Protein AF-A0A959KXD9-F1 (afdb_monomer)

Secondary structure (DSSP, 8-state):
--EE-SSTTSS-EE--SS--SS-EEEEEEETTTTEEEEEESSS-EEEES-HHHHHH--TTGGG-S------PPPP---------

Sequence (84 aa):
GLYVTLDDGSSWRRFDNNLPRVGVRALAIHPRDHALVVGTHGRGIYLLDDLRLLRQIDAGMLEEDLHFFATGPTYLTLSRGGTP

Solvent-accessible surface area (backbone atoms only — not comparable to full-atom values): 5689 Å² total; per-residue (Å²): 84,56,70,49,58,80,57,94,68,78,49,79,44,75,57,80,78,92,58,70,95,38,52,60,79,47,77,47,72,41,82,90,65,39,22,40,41,37,36,38,62,93,73,52,76,47,77,42,66,64,44,63,63,64,70,67,60,51,75,70,62,74,74,48,96,76,83,87,78,92,70,78,92,79,85,79,82,78,79,77,72,81,79,136

Structure (mmCIF, N/CA/C/O backbone):
data_AF-A0A959KXD9-F1
#
_entry.id   AF-A0A959KXD9-F1
#
loop_
_atom_site.group_PDB
_atom_site.id
_atom_site.type_symbol
_atom_site.label_atom_id
_atom_site.label_alt_id
_atom_site.label_comp_id
_atom_site.label_asym_id
_atom_site.label_entity_id
_atom_site.label_seq_id
_atom_site.pdbx_PDB_ins_code
_atom_site.Cartn_x
_atom_site.Cartn_y
_atom_site.Cartn_z
_atom_site.occupancy
_atom_site.B_iso_or_equiv
_atom_site.auth_seq_id
_atom_site.auth_comp_id
_atom_site.auth_asym_id
_atom_site.auth_atom_id
_atom_site.pdbx_PDB_model_num
ATOM 1 N N . GLY A 1 1 ? 9.668 7.817 -1.842 1.00 87.06 1 GLY A N 1
ATOM 2 C CA . GLY A 1 1 ? 9.260 6.783 -0.873 1.00 87.06 1 GLY A CA 1
ATOM 3 C C . GLY A 1 1 ? 7.749 6.698 -0.828 1.00 87.06 1 GLY A C 1
ATOM 4 O O . GLY A 1 1 ? 7.110 7.438 -1.565 1.00 87.06 1 GLY A O 1
ATOM 5 N N . LEU A 1 2 ? 7.206 5.804 -0.003 1.00 91.44 2 LEU A N 1
ATOM 6 C CA . LEU A 1 2 ? 5.767 5.608 0.193 1.00 91.44 2 LEU A CA 1
ATOM 7 C C . LEU A 1 2 ? 5.378 6.074 1.602 1.00 91.44 2 LEU A C 1
ATOM 9 O O . LEU A 1 2 ? 6.104 5.803 2.560 1.00 91.44 2 LEU A O 1
ATOM 13 N N . TYR A 1 3 ? 4.261 6.785 1.709 1.00 92.31 3 TYR A N 1
ATOM 14 C CA . TYR A 1 3 ? 3.701 7.271 2.967 1.00 92.31 3 TYR A CA 1
ATOM 15 C C . TYR A 1 3 ? 2.221 6.893 3.030 1.00 92.31 3 TYR A C 1
ATOM 17 O O . TYR A 1 3 ? 1.566 6.803 1.992 1.00 92.31 3 TYR A O 1
ATOM 25 N N . VAL A 1 4 ? 1.726 6.659 4.241 1.00 90.38 4 VAL A N 1
ATOM 26 C CA . VAL A 1 4 ? 0.352 6.247 4.541 1.00 90.38 4 VAL A CA 1
ATOM 27 C C . VAL A 1 4 ? -0.224 7.134 5.640 1.00 90.38 4 VAL A C 1
ATOM 29 O O . VAL A 1 4 ? 0.509 7.627 6.498 1.00 90.38 4 VAL A O 1
ATOM 32 N N . THR A 1 5 ? -1.533 7.326 5.613 1.00 91.06 5 THR A N 1
ATOM 33 C CA . THR A 1 5 ? -2.300 8.074 6.615 1.00 91.06 5 THR A CA 1
ATOM 34 C C . THR A 1 5 ? -3.467 7.206 7.084 1.00 91.06 5 THR A C 1
ATOM 36 O O . THR A 1 5 ? -3.950 6.368 6.321 1.00 91.06 5 THR A O 1
ATOM 39 N N . LEU A 1 6 ? -3.872 7.388 8.342 1.00 89.94 6 LEU A N 1
ATOM 40 C CA . LEU A 1 6 ? -5.042 6.747 8.959 1.00 89.94 6 LEU A CA 1
ATOM 41 C C . LEU A 1 6 ? -6.076 7.785 9.438 1.00 89.94 6 LEU A C 1
ATOM 43 O O . LEU A 1 6 ? -7.057 7.429 10.075 1.00 89.94 6 LEU A O 1
ATOM 47 N N . ASP A 1 7 ? -5.824 9.068 9.178 1.00 89.38 7 ASP A N 1
ATOM 48 C CA . ASP A 1 7 ? -6.562 10.222 9.702 1.00 89.38 7 ASP A CA 1
ATOM 49 C C . ASP A 1 7 ? -6.877 11.226 8.580 1.00 89.38 7 ASP A C 1
ATOM 51 O O . ASP A 1 7 ? -6.706 12.442 8.722 1.00 89.38 7 ASP A O 1
ATOM 55 N N . ASP A 1 8 ? -7.283 10.684 7.427 1.00 90.00 8 ASP A N 1
ATOM 56 C CA . ASP A 1 8 ? -7.674 11.417 6.217 1.00 90.00 8 ASP A CA 1
ATOM 57 C C . ASP A 1 8 ? -6.640 12.451 5.732 1.00 90.00 8 ASP A C 1
ATOM 59 O O . ASP A 1 8 ? -6.966 13.470 5.123 1.00 90.00 8 ASP A O 1
ATOM 63 N N . GLY A 1 9 ? -5.355 12.169 5.960 1.00 92.81 9 GLY A N 1
ATOM 64 C CA . GLY A 1 9 ? -4.235 12.997 5.514 1.00 92.81 9 GLY A CA 1
ATOM 65 C C . GLY A 1 9 ? -3.774 14.046 6.523 1.00 92.81 9 GLY A C 1
ATOM 66 O O . GLY A 1 9 ? -2.885 14.831 6.181 1.00 92.81 9 GLY A O 1
ATOM 67 N N . SER A 1 10 ? -4.318 14.044 7.744 1.00 93.50 10 SER A N 1
ATOM 68 C CA . SER A 1 10 ? -3.894 14.948 8.823 1.00 93.50 10 SER A CA 1
ATOM 69 C C . SER A 1 10 ? -2.467 14.647 9.292 1.00 93.50 10 SER A C 1
ATOM 71 O O . SER A 1 10 ? -1.683 15.566 9.538 1.00 93.50 10 SER A O 1
ATOM 73 N N . SER A 1 11 ? -2.090 13.368 9.348 1.00 91.31 11 SER A N 1
ATOM 74 C CA . SER A 1 11 ? -0.731 12.912 9.618 1.00 91.31 11 SER A CA 1
ATOM 75 C C . SER A 1 11 ? -0.298 11.817 8.643 1.00 91.31 11 SER A C 1
ATOM 77 O O . SER A 1 11 ? -1.065 10.957 8.208 1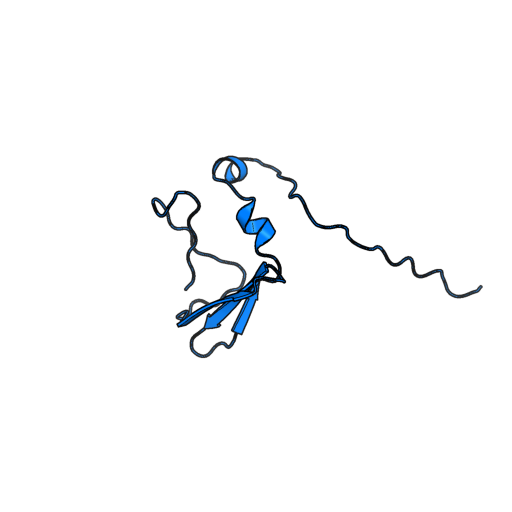.00 91.31 11 SER A O 1
ATOM 79 N N . TRP A 1 12 ? 0.985 11.860 8.280 1.00 92.94 12 TRP A N 1
ATOM 80 C CA . TRP A 1 12 ? 1.584 10.934 7.325 1.00 92.94 12 TRP A CA 1
ATOM 81 C C . TRP A 1 12 ? 2.699 10.151 7.995 1.00 92.94 12 TRP A C 1
ATOM 83 O O . TRP A 1 12 ? 3.689 10.715 8.465 1.00 92.94 12 TRP A O 1
ATOM 93 N N . ARG A 1 13 ? 2.569 8.828 7.988 1.00 89.31 13 ARG A N 1
ATOM 94 C CA . ARG A 1 13 ? 3.600 7.904 8.451 1.00 89.31 13 ARG A CA 1
ATOM 95 C C . ARG A 1 13 ? 4.316 7.313 7.252 1.00 89.31 13 ARG A C 1
ATOM 97 O O . ARG A 1 13 ? 3.713 6.971 6.235 1.00 89.31 13 ARG A O 1
ATOM 104 N N . ARG A 1 14 ? 5.635 7.201 7.352 1.00 90.00 14 ARG A N 1
ATOM 105 C CA . ARG A 1 14 ? 6.430 6.537 6.323 1.00 90.00 14 ARG A CA 1
ATOM 106 C C . ARG A 1 14 ? 6.098 5.046 6.323 1.00 90.00 14 ARG A C 1
ATOM 108 O O . ARG A 1 14 ? 6.146 4.415 7.372 1.00 90.00 14 ARG A O 1
ATOM 115 N N . PHE A 1 15 ? 5.829 4.481 5.150 1.00 88.75 15 PHE A N 1
ATOM 116 C CA . PHE A 1 15 ? 5.681 3.038 5.007 1.00 88.75 15 PHE A CA 1
ATOM 117 C C . PHE A 1 15 ? 7.068 2.391 4.933 1.00 88.75 15 PHE A C 1
ATOM 119 O O . PHE A 1 15 ? 7.753 2.490 3.908 1.00 88.75 15 PHE A O 1
ATOM 126 N N . ASP A 1 16 ? 7.499 1.783 6.037 1.00 81.69 16 ASP A N 1
ATOM 127 C CA . ASP A 1 16 ? 8.799 1.121 6.167 1.00 81.69 16 ASP A CA 1
ATOM 128 C C . ASP A 1 16 ? 8.590 -0.390 6.340 1.00 81.69 16 ASP A C 1
ATOM 130 O O . ASP A 1 16 ? 8.526 -0.915 7.444 1.00 81.69 16 ASP A O 1
ATOM 134 N N . ASN A 1 17 ? 8.393 -1.085 5.218 1.00 83.38 17 ASN A N 1
ATOM 135 C CA . ASN A 1 17 ? 8.258 -2.543 5.172 1.00 83.38 17 ASN A CA 1
ATOM 136 C C . ASN A 1 17 ? 9.253 -3.121 4.159 1.00 83.38 17 ASN A C 1
ATOM 138 O O . ASN A 1 17 ? 8.872 -3.614 3.097 1.00 83.38 17 ASN A O 1
ATOM 142 N N . ASN A 1 18 ? 10.548 -2.926 4.431 1.00 84.44 18 ASN A N 1
ATOM 143 C CA . ASN A 1 18 ? 11.650 -3.274 3.523 1.00 84.44 18 ASN A CA 1
ATOM 144 C C . ASN A 1 18 ? 11.571 -2.583 2.138 1.00 84.44 18 ASN A C 1
ATOM 146 O O . ASN A 1 18 ? 12.203 -3.002 1.164 1.00 84.44 18 ASN A O 1
ATOM 150 N N . LEU A 1 19 ? 10.794 -1.499 2.037 1.00 87.56 19 LEU A N 1
ATOM 151 C CA . LEU A 1 19 ? 10.680 -0.716 0.815 1.00 87.56 19 LEU A CA 1
ATOM 152 C C . LEU A 1 19 ? 11.903 0.211 0.69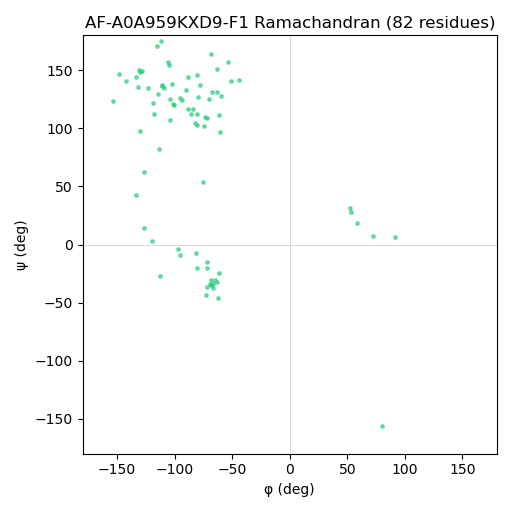7 1.00 87.56 19 LEU A C 1
ATOM 154 O O . LEU A 1 19 ? 12.187 0.994 1.609 1.00 87.56 19 LE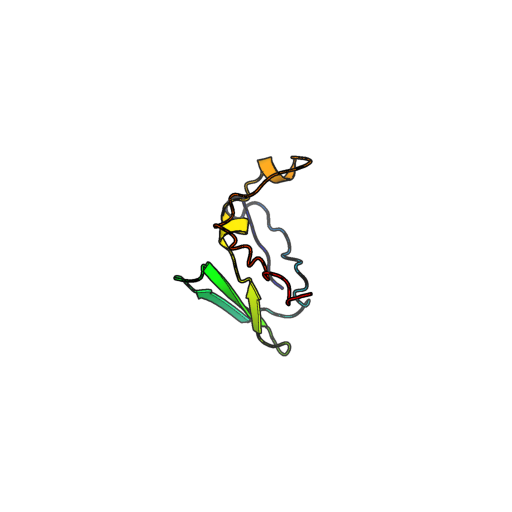U A O 1
ATOM 158 N N . PRO A 1 20 ? 12.635 0.192 -0.427 1.00 83.88 20 PRO A N 1
ATOM 159 C CA . PRO A 1 20 ? 13.824 1.010 -0.588 1.00 83.88 20 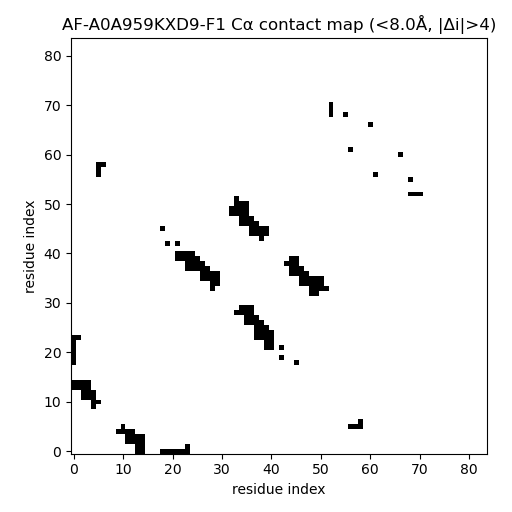PRO A CA 1
ATOM 160 C C . PRO A 1 20 ? 13.505 2.507 -0.543 1.00 83.88 20 PRO A C 1
ATOM 162 O O . PRO A 1 20 ? 12.449 2.966 -0.987 1.00 83.88 20 PRO A O 1
ATOM 165 N N . ARG A 1 21 ? 14.476 3.310 -0.081 1.00 85.75 21 ARG A N 1
ATOM 166 C CA . ARG A 1 21 ? 14.385 4.783 -0.068 1.00 85.75 21 ARG A CA 1
ATOM 167 C C . ARG A 1 21 ? 14.574 5.389 -1.468 1.00 85.75 21 ARG A C 1
ATOM 169 O O . ARG A 1 21 ? 15.419 6.252 -1.661 1.00 85.75 21 ARG A O 1
ATOM 176 N N . VAL A 1 22 ? 13.794 4.944 -2.445 1.00 90.38 22 VAL A N 1
ATOM 177 C CA . VAL A 1 22 ? 13.798 5.482 -3.813 1.00 90.38 22 VAL A CA 1
ATOM 178 C C . VAL A 1 22 ? 12.458 6.138 -4.147 1.00 90.38 22 VAL A C 1
ATOM 180 O O . VAL A 1 22 ? 11.489 6.085 -3.376 1.00 90.38 22 VAL A O 1
ATOM 183 N N . GLY A 1 23 ? 12.411 6.827 -5.286 1.00 92.00 23 GLY A N 1
ATOM 184 C CA . GLY A 1 23 ? 11.171 7.378 -5.823 1.00 92.00 23 GLY A CA 1
ATOM 185 C C . GLY A 1 23 ? 10.182 6.262 -6.162 1.00 92.00 23 GLY A C 1
ATOM 186 O O . GLY A 1 23 ? 10.547 5.297 -6.832 1.00 92.00 23 GLY A O 1
ATOM 187 N N . VAL A 1 24 ? 8.937 6.404 -5.709 1.00 94.69 24 VAL A N 1
ATOM 188 C CA . VAL A 1 24 ? 7.812 5.578 -6.167 1.00 94.69 24 VAL A CA 1
ATOM 189 C C . VAL A 1 24 ? 7.198 6.294 -7.365 1.00 94.69 24 VAL A C 1
ATOM 191 O O . VAL A 1 24 ? 7.035 7.512 -7.328 1.00 94.69 24 VAL A O 1
ATOM 194 N N . ARG A 1 25 ? 6.936 5.562 -8.449 1.00 94.75 25 ARG A N 1
ATOM 195 C CA . ARG A 1 25 ? 6.454 6.118 -9.725 1.00 94.75 25 ARG A CA 1
ATOM 196 C C . ARG A 1 25 ? 5.031 5.689 -10.055 1.00 94.75 25 ARG A C 1
ATOM 198 O O . ARG A 1 25 ? 4.348 6.413 -10.767 1.00 94.75 25 ARG A O 1
ATOM 205 N N . ALA A 1 26 ? 4.605 4.534 -9.553 1.00 94.50 26 ALA A N 1
ATOM 206 C CA . ALA A 1 26 ? 3.274 3.995 -9.784 1.00 94.50 26 ALA A CA 1
ATOM 207 C C . ALA A 1 26 ? 2.801 3.189 -8.572 1.00 94.50 26 ALA A C 1
ATOM 209 O O . ALA A 1 26 ? 3.603 2.529 -7.906 1.00 94.50 26 ALA A O 1
ATOM 210 N N . LEU A 1 27 ? 1.494 3.238 -8.331 1.00 95.00 27 LEU A N 1
ATOM 211 C CA . LEU A 1 27 ? 0.778 2.425 -7.357 1.00 95.00 27 LEU A CA 1
ATOM 212 C C . LEU A 1 27 ? -0.454 1.845 -8.049 1.00 95.00 27 LEU A C 1
ATOM 214 O O . LEU A 1 27 ? -1.149 2.567 -8.763 1.00 95.00 27 LEU A O 1
ATOM 218 N N . ALA A 1 28 ? -0.724 0.562 -7.839 1.00 95.94 28 ALA A N 1
ATOM 219 C CA . ALA A 1 28 ? -1.937 -0.084 -8.324 1.00 95.94 28 ALA A CA 1
ATOM 220 C C . ALA A 1 28 ? -2.442 -1.091 -7.292 1.00 95.94 28 ALA A C 1
ATOM 222 O O . ALA A 1 28 ? -1.650 -1.796 -6.674 1.00 95.94 28 ALA A O 1
ATOM 223 N N . ILE A 1 29 ? -3.758 -1.167 -7.117 1.00 94.75 29 ILE A N 1
ATOM 224 C CA . ILE A 1 29 ? -4.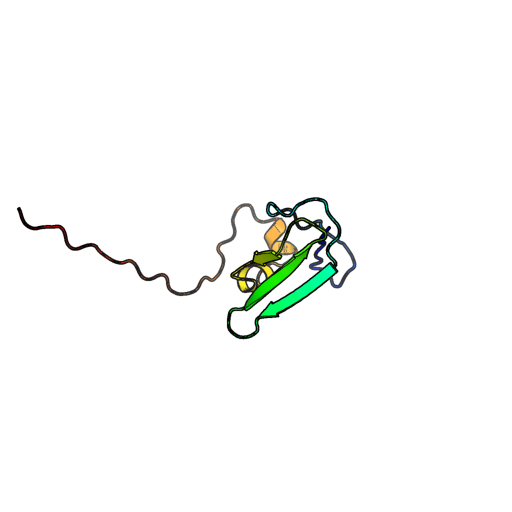390 -2.154 -6.240 1.00 94.75 29 ILE A CA 1
ATOM 225 C C . ILE A 1 29 ? -5.004 -3.235 -7.121 1.00 94.75 29 ILE A C 1
ATOM 227 O O . ILE A 1 29 ? -5.812 -2.929 -7.997 1.00 94.75 29 ILE A O 1
ATOM 231 N N . HIS A 1 30 ? -4.642 -4.492 -6.878 1.00 93.81 30 HIS A N 1
ATOM 232 C CA . HIS A 1 30 ? -5.286 -5.626 -7.521 1.00 93.81 30 HIS A CA 1
ATOM 233 C C . HIS A 1 30 ? -6.602 -5.936 -6.785 1.00 93.81 30 HIS A C 1
ATOM 235 O O . HIS A 1 30 ? -6.562 -6.343 -5.623 1.00 93.81 30 HIS A O 1
ATOM 241 N N . PRO A 1 31 ? -7.779 -5.739 -7.409 1.00 88.94 31 PRO A N 1
ATOM 242 C CA . PRO A 1 31 ? -9.055 -5.743 -6.693 1.00 88.94 31 PRO A CA 1
ATOM 243 C C . PRO A 1 31 ? -9.440 -7.120 -6.147 1.00 88.94 31 PRO A C 1
ATOM 245 O O . PRO A 1 31 ? -10.011 -7.196 -5.067 1.00 88.94 31 PRO A O 1
ATOM 248 N N . ARG A 1 32 ? -9.108 -8.201 -6.867 1.00 90.19 32 ARG A N 1
ATOM 249 C CA . ARG A 1 32 ? -9.438 -9.575 -6.456 1.00 90.19 32 ARG A CA 1
ATOM 250 C C . ARG A 1 32 ? -8.579 -10.052 -5.289 1.00 90.19 32 ARG A C 1
ATOM 252 O O . ARG A 1 32 ? -9.084 -10.666 -4.360 1.00 90.19 32 ARG A O 1
ATOM 259 N N . ASP A 1 33 ? -7.285 -9.763 -5.366 1.00 88.81 33 ASP A N 1
ATOM 260 C CA . ASP A 1 33 ? -6.301 -10.325 -4.435 1.00 88.81 33 ASP A CA 1
ATOM 261 C C . ASP A 1 33 ? -5.993 -9.349 -3.290 1.00 88.81 33 ASP A C 1
ATOM 263 O O . ASP A 1 33 ? -5.268 -9.685 -2.368 1.00 88.81 33 ASP A O 1
ATOM 267 N N . HIS A 1 34 ? -6.565 -8.139 -3.329 1.00 91.50 34 HIS A N 1
ATOM 268 C CA . HIS A 1 34 ? -6.290 -7.056 -2.385 1.00 91.50 34 HIS A CA 1
ATOM 269 C C . HIS A 1 34 ? -4.798 -6.727 -2.255 1.00 91.50 34 HIS A C 1
ATOM 271 O O . HIS A 1 34 ? -4.377 -6.216 -1.224 1.00 91.50 34 HIS A O 1
ATOM 277 N N . ALA A 1 35 ? -4.012 -6.968 -3.303 1.00 93.12 35 ALA A N 1
ATOM 278 C CA . ALA A 1 35 ? -2.584 -6.700 -3.296 1.00 93.12 35 ALA A CA 1
ATOM 279 C C . ALA A 1 35 ? -2.286 -5.260 -3.738 1.00 93.12 35 ALA A C 1
ATOM 281 O O . ALA A 1 35 ? -2.941 -4.735 -4.643 1.00 93.12 35 ALA A O 1
ATOM 282 N N . LEU A 1 36 ? -1.275 -4.625 -3.144 1.00 93.44 36 LEU A N 1
ATOM 283 C CA . LEU A 1 36 ? -0.723 -3.355 -3.623 1.00 93.44 36 LEU A CA 1
ATOM 284 C C . LEU A 1 36 ? 0.566 -3.596 -4.392 1.00 93.44 36 LEU A C 1
ATOM 286 O O . LEU A 1 36 ? 1.553 -4.088 -3.851 1.00 93.44 36 LEU A O 1
ATOM 290 N N . VAL A 1 37 ? 0.553 -3.171 -5.647 1.00 94.62 37 VAL A N 1
ATOM 291 C CA . VAL A 1 37 ? 1.699 -3.158 -6.546 1.00 94.62 37 VAL A CA 1
ATOM 292 C C . VAL A 1 37 ? 2.359 -1.785 -6.470 1.00 94.62 37 VAL A C 1
ATOM 294 O O . VAL A 1 37 ? 1.717 -0.763 -6.722 1.00 94.62 37 VAL A O 1
ATOM 297 N N . VAL A 1 38 ? 3.653 -1.756 -6.158 1.00 94.88 38 VAL A N 1
ATOM 298 C CA . VAL A 1 38 ? 4.458 -0.535 -6.039 1.00 94.88 38 VAL A CA 1
ATOM 299 C C . VAL A 1 38 ? 5.581 -0.556 -7.070 1.00 94.88 38 VAL A C 1
ATOM 301 O O . VAL A 1 38 ? 6.524 -1.341 -6.974 1.00 94.88 38 VAL A O 1
ATOM 304 N N . GLY A 1 39 ? 5.507 0.345 -8.050 1.00 95.19 39 GLY A N 1
ATOM 305 C CA . GLY A 1 39 ? 6.560 0.553 -9.042 1.00 95.19 39 GLY A CA 1
ATOM 306 C C . GLY A 1 39 ? 7.589 1.566 -8.546 1.00 95.19 39 GLY A C 1
ATOM 307 O O . GLY A 1 39 ? 7.264 2.740 -8.341 1.00 95.19 39 GLY A O 1
ATOM 308 N N . THR A 1 40 ? 8.838 1.135 -8.369 1.00 94.56 40 THR A N 1
ATOM 309 C CA . THR A 1 40 ? 9.929 1.990 -7.878 1.00 94.56 40 THR A CA 1
ATOM 310 C C . THR A 1 40 ? 10.898 2.396 -8.987 1.00 94.56 40 THR A C 1
ATOM 312 O O . THR A 1 40 ? 11.060 1.705 -9.991 1.00 94.56 40 THR A O 1
ATOM 315 N N . HIS A 1 41 ? 11.579 3.527 -8.809 1.00 93.50 41 HIS A N 1
ATOM 316 C CA . HIS A 1 41 ? 12.611 3.976 -9.738 1.00 93.50 41 HIS A CA 1
ATOM 317 C C . HIS A 1 41 ? 13.892 3.138 -9.592 1.00 93.50 41 HIS A C 1
ATOM 319 O O . HIS A 1 41 ? 14.600 3.251 -8.590 1.00 93.50 41 HIS A O 1
ATOM 325 N N . GLY A 1 42 ? 14.198 2.309 -10.595 1.00 91.56 42 GLY A N 1
ATOM 326 C CA . GLY A 1 42 ? 15.458 1.558 -10.694 1.00 91.56 42 GLY A CA 1
ATOM 327 C C . GLY A 1 42 ? 15.615 0.389 -9.715 1.00 91.56 42 GLY A C 1
ATOM 328 O O . GLY A 1 42 ? 16.693 -0.192 -9.646 1.00 91.56 42 GLY A O 1
ATOM 329 N N . ARG A 1 43 ? 14.570 0.038 -8.950 1.00 90.44 43 ARG A N 1
ATOM 330 C CA . ARG A 1 43 ? 14.603 -1.054 -7.958 1.00 90.44 43 ARG A CA 1
ATOM 331 C C . ARG A 1 43 ? 13.493 -2.094 -8.123 1.00 90.44 43 ARG A C 1
ATOM 333 O O . ARG A 1 43 ? 13.297 -2.919 -7.239 1.00 90.44 43 ARG A O 1
ATOM 340 N N . GLY A 1 44 ? 12.816 -2.083 -9.271 1.00 92.12 44 GLY A N 1
ATOM 341 C CA . GLY A 1 44 ? 11.798 -3.069 -9.627 1.00 92.12 44 GLY A CA 1
ATOM 342 C C . GLY A 1 44 ? 10.431 -2.805 -8.995 1.00 92.12 44 GLY A C 1
ATOM 343 O O . GLY A 1 44 ? 10.080 -1.664 -8.665 1.00 92.12 44 GLY A O 1
ATOM 344 N N . ILE A 1 45 ? 9.655 -3.881 -8.876 1.00 93.00 45 ILE A N 1
ATOM 345 C CA . ILE A 1 45 ? 8.275 -3.884 -8.387 1.00 93.00 45 ILE A CA 1
ATOM 346 C C . ILE A 1 45 ? 8.241 -4.544 -7.010 1.00 93.00 45 ILE A C 1
ATOM 348 O O . ILE A 1 45 ? 8.829 -5.605 -6.817 1.00 93.00 45 ILE A O 1
ATOM 352 N N . TYR A 1 46 ? 7.531 -3.919 -6.077 1.00 92.00 46 TYR A N 1
ATOM 353 C CA . TYR A 1 46 ? 7.259 -4.458 -4.750 1.00 92.00 46 TYR A CA 1
ATOM 354 C C . TYR A 1 46 ? 5.777 -4.799 -4.651 1.00 92.00 46 TYR A C 1
ATOM 356 O O . TYR A 1 46 ? 4.937 -4.011 -5.089 1.00 92.00 46 TYR A O 1
ATOM 364 N N . LEU A 1 47 ? 5.472 -5.961 -4.084 1.00 91.38 47 LEU A N 1
ATOM 365 C CA . LEU A 1 47 ? 4.110 -6.425 -3.874 1.00 91.38 47 LEU A CA 1
ATOM 366 C C . LEU A 1 47 ? 3.845 -6.511 -2.372 1.00 91.38 47 LEU A C 1
ATOM 368 O O . LEU A 1 47 ? 4.640 -7.076 -1.625 1.00 91.38 47 LEU A O 1
ATOM 372 N N . LEU A 1 48 ? 2.746 -5.908 -1.939 1.00 90.75 48 LEU A N 1
ATOM 373 C CA . LEU A 1 48 ? 2.153 -6.170 -0.638 1.00 90.75 48 LEU A CA 1
ATOM 374 C C . LEU A 1 48 ? 0.923 -7.037 -0.882 1.00 90.75 48 LEU A C 1
ATOM 376 O O . LEU A 1 48 ? -0.070 -6.531 -1.400 1.00 90.75 48 LEU A O 1
ATOM 380 N N . ASP A 1 49 ? 1.015 -8.317 -0.537 1.00 87.75 49 ASP A N 1
ATOM 381 C CA . ASP A 1 49 ? 0.054 -9.334 -0.979 1.00 87.75 49 ASP A CA 1
ATOM 382 C C . ASP A 1 49 ? -1.334 -9.189 -0.351 1.00 87.75 49 ASP A C 1
ATOM 384 O O . ASP A 1 49 ? -2.327 -9.459 -1.018 1.00 87.75 49 ASP A O 1
ATOM 388 N N . ASP A 1 50 ? -1.419 -8.736 0.904 1.00 88.06 50 ASP A N 1
ATOM 389 C CA . ASP A 1 50 ? -2.697 -8.587 1.602 1.00 88.06 50 ASP A CA 1
ATOM 390 C C . ASP A 1 50 ? -2.849 -7.207 2.245 1.00 88.06 50 ASP A C 1
ATOM 392 O O . ASP A 1 50 ? -2.392 -6.932 3.357 1.00 88.06 50 ASP A O 1
ATOM 396 N N . LEU A 1 51 ? -3.546 -6.321 1.539 1.00 90.12 51 LEU A N 1
ATOM 397 C CA . LEU A 1 51 ? -3.840 -4.972 2.010 1.00 90.12 51 LEU A CA 1
ATOM 398 C C . LEU A 1 51 ? -5.033 -4.927 2.975 1.00 90.12 51 LEU A C 1
ATOM 400 O O . LEU A 1 51 ? -5.304 -3.878 3.557 1.00 90.12 51 LEU A O 1
ATOM 404 N N . ARG A 1 52 ? -5.760 -6.036 3.175 1.00 90.00 52 ARG A N 1
ATOM 405 C CA . ARG A 1 52 ? -6.913 -6.070 4.091 1.00 90.00 52 ARG A CA 1
ATOM 406 C C . ARG A 1 52 ? -6.483 -5.876 5.536 1.00 90.00 52 ARG A C 1
ATOM 408 O O . ARG A 1 52 ? -7.213 -5.230 6.275 1.00 90.00 52 ARG A O 1
ATOM 415 N N . LEU A 1 53 ? -5.304 -6.372 5.912 1.00 86.75 53 LEU A N 1
ATOM 416 C CA . LEU A 1 53 ? -4.749 -6.164 7.250 1.00 86.75 53 LEU A CA 1
ATOM 417 C C . LEU A 1 53 ? -4.508 -4.676 7.513 1.00 86.75 53 LEU A C 1
ATOM 419 O O . LEU A 1 53 ? -4.959 -4.155 8.522 1.00 86.75 53 LEU A O 1
ATOM 423 N N . LEU A 1 54 ? -3.904 -3.962 6.556 1.00 87.00 54 LEU A N 1
ATOM 424 C CA . LEU A 1 54 ? -3.697 -2.515 6.683 1.00 87.00 54 LEU A CA 1
ATOM 425 C C . LEU A 1 54 ? -5.009 -1.727 6.760 1.00 87.00 54 LEU A C 1
ATOM 427 O O . LEU A 1 54 ? -5.053 -0.706 7.431 1.00 87.00 54 LEU A O 1
ATOM 431 N N . ARG A 1 55 ? -6.074 -2.190 6.094 1.00 87.38 55 ARG A N 1
ATOM 432 C CA . ARG A 1 55 ? -7.403 -1.551 6.154 1.00 87.38 55 ARG A CA 1
ATOM 433 C C . ARG A 1 55 ? -8.114 -1.742 7.490 1.00 87.38 55 ARG A C 1
ATOM 435 O O . ARG A 1 55 ? -9.059 -1.010 7.750 1.00 87.38 55 ARG A O 1
ATOM 442 N N . GLN A 1 56 ? -7.715 -2.739 8.278 1.00 89.44 56 GLN A N 1
ATOM 443 C CA . GLN A 1 56 ? -8.271 -2.961 9.613 1.00 89.44 56 GLN A CA 1
ATOM 444 C C . GLN A 1 56 ? -7.633 -2.042 10.657 1.00 89.44 56 GLN A C 1
ATOM 446 O O . GLN A 1 56 ? -8.237 -1.841 11.699 1.00 89.44 56 GLN A O 1
ATOM 451 N N . ILE A 1 57 ? -6.446 -1.488 10.384 1.00 88.19 57 ILE A N 1
ATOM 452 C CA . ILE A 1 57 ? -5.732 -0.636 11.337 1.00 88.19 57 ILE A CA 1
ATOM 453 C C . ILE A 1 57 ? -6.465 0.697 11.487 1.00 88.19 57 ILE A C 1
ATOM 455 O O . ILE A 1 57 ? -6.638 1.430 10.511 1.00 88.19 57 ILE A O 1
ATOM 459 N N . ASP A 1 58 ? -6.800 1.041 12.725 1.00 86.50 58 ASP A N 1
ATOM 460 C CA . ASP A 1 58 ? -7.207 2.385 13.121 1.00 86.50 58 ASP A CA 1
ATOM 461 C C . ASP A 1 58 ? -6.159 3.039 14.041 1.00 86.50 58 ASP A C 1
ATOM 463 O O . ASP A 1 58 ? -5.138 2.444 14.393 1.00 86.50 58 ASP A O 1
ATOM 467 N N . ALA A 1 59 ? -6.373 4.310 14.385 1.00 82.19 59 ALA A N 1
ATOM 468 C CA . ALA A 1 59 ? -5.445 5.051 15.234 1.00 82.19 59 ALA A CA 1
ATOM 469 C C . ALA A 1 59 ? -5.408 4.548 16.690 1.00 82.19 59 ALA A C 1
ATOM 471 O O . ALA A 1 59 ? -4.354 4.650 17.312 1.00 82.19 59 ALA A 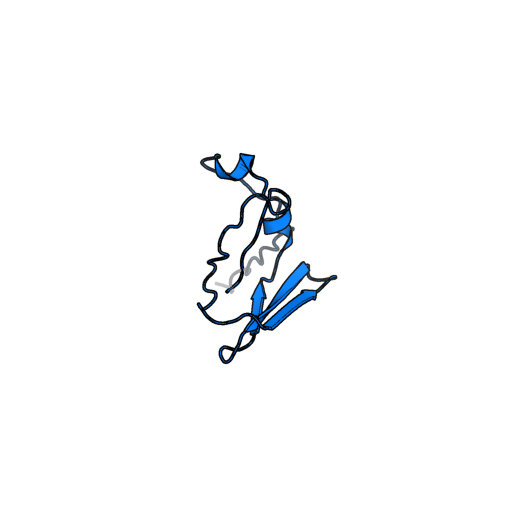O 1
ATOM 472 N N . GLY A 1 60 ? -6.513 4.011 17.216 1.00 84.81 60 GLY A N 1
ATOM 473 C CA . GLY A 1 60 ? -6.600 3.491 18.583 1.00 84.81 60 GLY A CA 1
ATOM 474 C C . GLY A 1 60 ? -5.841 2.176 18.755 1.00 84.81 60 GLY A C 1
ATOM 475 O O . GLY A 1 60 ? -5.156 1.993 19.755 1.00 84.81 60 GLY A O 1
ATOM 476 N N . MET A 1 61 ? -5.851 1.313 17.735 1.00 88.06 61 MET A N 1
ATOM 477 C CA . MET A 1 61 ? -5.096 0.053 17.727 1.00 88.06 61 MET A CA 1
ATOM 478 C C . MET A 1 61 ? -3.578 0.249 17.834 1.00 88.06 61 MET A C 1
ATOM 480 O O . MET A 1 61 ? -2.869 -0.659 18.255 1.00 88.06 61 MET A O 1
ATOM 484 N N . LEU A 1 62 ? -3.052 1.414 17.437 1.00 82.44 62 LEU A N 1
ATOM 485 C CA . LEU A 1 62 ? -1.617 1.707 17.537 1.00 82.44 62 LEU A CA 1
ATOM 486 C C . LEU A 1 62 ? -1.147 1.941 18.980 1.00 82.44 62 LEU A C 1
ATOM 488 O O . LEU A 1 62 ? 0.060 1.940 19.217 1.00 82.44 62 LEU A O 1
ATOM 492 N N . GLU A 1 63 ? -2.074 2.169 19.912 1.00 86.75 63 GLU A N 1
ATOM 493 C CA . GLU A 1 63 ? -1.785 2.336 21.341 1.00 86.75 63 GLU A CA 1
ATOM 494 C C . GLU A 1 63 ? -1.939 1.025 22.128 1.00 86.75 63 GLU A C 1
ATOM 496 O O . GLU A 1 63 ? -1.566 0.963 23.298 1.00 86.75 63 GLU A O 1
ATOM 501 N N . GLU A 1 64 ? -2.468 -0.030 21.501 1.00 90.94 64 GLU A N 1
ATOM 502 C CA . GLU A 1 64 ? -2.616 -1.346 22.121 1.00 90.94 64 GLU A CA 1
ATOM 503 C C . GLU A 1 64 ? -1.280 -2.104 22.135 1.00 90.94 64 GLU A C 1
ATOM 505 O O . GLU A 1 64 ? -0.572 -2.173 21.129 1.00 90.94 64 GLU A O 1
ATOM 510 N N . ASP A 1 65 ? -0.962 -2.757 23.258 1.00 91.88 65 ASP A N 1
ATOM 511 C CA . ASP A 1 65 ? 0.232 -3.611 23.367 1.00 91.88 65 ASP A CA 1
ATOM 512 C C . ASP A 1 65 ? 0.163 -4.835 22.436 1.00 91.88 65 ASP A C 1
ATOM 514 O O . ASP A 1 65 ? 1.186 -5.354 21.983 1.00 91.88 65 ASP A O 1
ATOM 518 N N . LEU A 1 66 ? -1.049 -5.333 22.172 1.00 91.75 66 LEU A N 1
ATOM 519 C CA . LEU A 1 66 ? -1.285 -6.507 21.344 1.00 91.75 66 LEU A CA 1
ATOM 520 C C . LEU A 1 66 ? -2.669 -6.448 20.701 1.00 91.75 66 LEU A C 1
ATOM 522 O O . LEU A 1 66 ? -3.679 -6.456 21.400 1.00 91.75 66 LEU A O 1
ATOM 526 N N . HIS A 1 67 ? -2.694 -6.521 19.372 1.00 88.75 67 HIS A N 1
ATOM 527 C CA . HIS A 1 67 ? -3.917 -6.609 18.586 1.00 88.75 67 HIS A CA 1
ATOM 528 C C . HIS A 1 67 ? -3.909 -7.863 17.701 1.00 88.75 67 HIS A C 1
ATOM 530 O O . HIS A 1 67 ? -2.915 -8.160 17.031 1.00 88.75 67 HIS A O 1
ATOM 536 N N . PHE A 1 68 ? -5.024 -8.596 17.670 1.00 89.00 68 PHE A N 1
ATOM 537 C CA . PHE A 1 68 ? -5.209 -9.734 16.768 1.00 89.00 68 PHE A CA 1
ATOM 538 C C . PHE A 1 68 ? -6.046 -9.321 15.560 1.00 89.00 68 PHE A C 1
ATOM 540 O O . PHE A 1 68 ? -7.206 -8.950 15.698 1.00 89.00 68 PHE A O 1
ATOM 547 N N . PHE A 1 69 ? -5.476 -9.457 14.364 1.00 89.19 69 PHE A N 1
ATOM 548 C CA . PHE A 1 69 ? -6.182 -9.155 13.121 1.00 89.19 69 PHE A CA 1
ATOM 549 C C . PHE A 1 69 ? -7.095 -10.299 12.683 1.00 89.19 69 PHE A C 1
ATOM 551 O O . PHE A 1 69 ? -6.749 -11.480 12.798 1.00 89.19 69 PHE A O 1
ATOM 558 N N . ALA A 1 70 ? -8.230 -9.945 12.079 1.00 86.94 70 ALA A N 1
ATOM 559 C CA . ALA A 1 70 ? -9.073 -10.916 11.403 1.00 86.94 70 ALA A CA 1
ATOM 560 C C . ALA A 1 70 ? -8.378 -11.367 10.109 1.00 86.94 70 ALA A C 1
ATOM 562 O O . ALA A 1 70 ? -8.261 -10.605 9.142 1.00 86.94 70 ALA A O 1
ATOM 563 N N . THR A 1 71 ? -7.904 -12.612 10.099 1.00 85.00 71 THR A N 1
ATOM 564 C CA . THR A 1 71 ? -7.249 -13.243 8.945 1.00 85.00 71 THR A CA 1
ATOM 565 C C . THR A 1 71 ? -8.175 -14.265 8.284 1.00 85.00 71 THR A C 1
ATOM 567 O O . THR A 1 71 ? -9.119 -14.769 8.894 1.00 85.00 71 THR A O 1
ATOM 570 N N . GLY A 1 72 ? -7.933 -14.553 7.002 1.00 80.44 72 GLY A N 1
ATOM 571 C CA . GLY A 1 72 ? -8.648 -15.615 6.295 1.00 80.44 72 GLY A CA 1
ATOM 572 C C . GLY A 1 72 ? -8.289 -17.014 6.823 1.00 80.44 72 GLY A C 1
ATOM 573 O O . GLY A 1 72 ? -7.266 -17.183 7.489 1.00 80.44 72 GLY A O 1
ATOM 574 N N . PRO A 1 73 ? -9.097 -18.041 6.508 1.00 82.94 73 PRO A N 1
ATOM 575 C CA . PRO A 1 73 ? -8.806 -19.409 6.921 1.00 82.94 73 PRO A CA 1
ATOM 576 C C . PRO A 1 73 ? -7.452 -19.869 6.362 1.00 82.94 73 PRO A C 1
ATOM 578 O O . PRO A 1 73 ? -7.206 -19.795 5.158 1.00 82.94 73 PRO A O 1
ATOM 581 N N . THR A 1 74 ? -6.583 -20.371 7.242 1.00 83.94 74 THR A N 1
ATOM 582 C CA . THR A 1 74 ? -5.323 -21.022 6.862 1.00 83.94 74 THR A CA 1
ATOM 583 C C . THR A 1 74 ? -5.531 -22.530 6.809 1.00 83.94 74 THR A C 1
ATOM 585 O O . THR A 1 74 ? -5.965 -23.138 7.786 1.00 83.94 74 THR A O 1
ATOM 588 N N . TYR A 1 75 ? -5.194 -23.151 5.680 1.00 84.38 75 TYR A N 1
ATOM 589 C CA . TYR A 1 75 ? -5.241 -24.604 5.542 1.00 84.38 75 TYR A CA 1
ATOM 590 C C . TYR A 1 75 ? -3.950 -25.226 6.076 1.00 84.38 75 TYR A C 1
ATOM 592 O O . TYR A 1 75 ? -2.870 -25.014 5.527 1.00 84.38 75 TYR A O 1
ATOM 600 N N . LEU A 1 76 ? -4.059 -26.029 7.134 1.00 85.88 76 LEU A N 1
ATOM 601 C CA . LEU A 1 76 ? -2.952 -26.840 7.631 1.00 85.88 76 LEU A CA 1
ATOM 602 C C . LEU A 1 76 ? -2.919 -28.160 6.861 1.00 85.88 76 LEU A C 1
ATOM 604 O O . LEU A 1 76 ? -3.812 -28.995 6.998 1.00 85.88 76 LEU A O 1
ATOM 608 N N . THR A 1 77 ? -1.881 -28.359 6.051 1.00 82.25 77 THR A N 1
ATOM 609 C CA . THR A 1 77 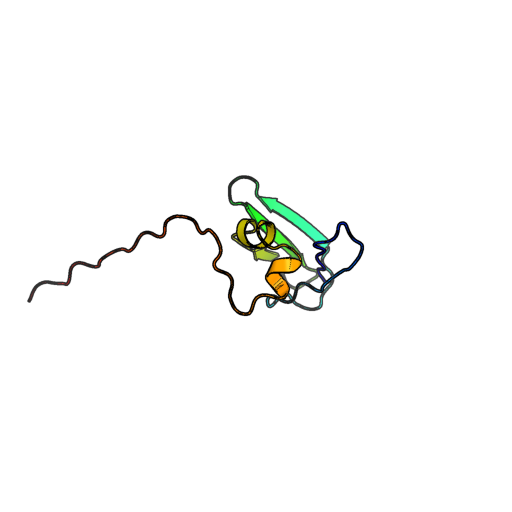? -1.655 -29.659 5.413 1.00 82.25 77 THR A CA 1
ATOM 610 C C . THR A 1 77 ? -0.936 -30.561 6.406 1.00 82.25 77 THR A C 1
ATOM 612 O O . THR A 1 77 ? 0.261 -30.411 6.644 1.00 82.25 77 THR A O 1
ATOM 615 N N . LEU A 1 78 ? -1.662 -31.508 7.001 1.00 81.94 78 LEU A N 1
ATOM 616 C CA . LEU A 1 78 ? -1.043 -32.576 7.777 1.00 81.94 78 LEU A CA 1
ATOM 617 C C . LEU A 1 78 ? -0.406 -33.560 6.794 1.00 81.94 78 LEU A C 1
ATOM 619 O O . LEU A 1 78 ? -1.094 -34.370 6.174 1.00 81.94 78 LEU A O 1
ATOM 623 N N . SER A 1 79 ? 0.917 -33.479 6.646 1.00 74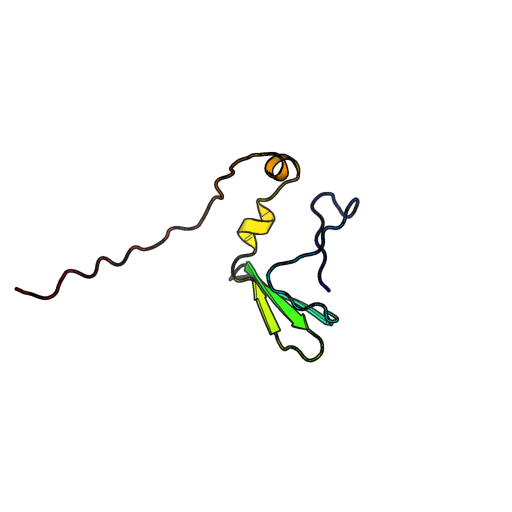.81 79 SER A N 1
ATOM 624 C CA . SER A 1 79 ? 1.701 -34.550 6.035 1.00 74.81 79 SER A CA 1
ATOM 625 C C . SER A 1 79 ? 1.505 -35.806 6.881 1.00 74.81 79 SER A C 1
ATOM 627 O O . SER A 1 79 ? 2.144 -35.972 7.921 1.00 74.81 79 SER A O 1
ATOM 629 N N . ARG A 1 80 ? 0.585 -36.681 6.466 1.00 67.25 80 ARG A N 1
ATOM 630 C CA . ARG A 1 80 ? 0.432 -38.008 7.057 1.00 67.25 80 ARG A CA 1
ATOM 631 C C . ARG A 1 80 ? 1.749 -38.740 6.819 1.00 67.25 80 ARG A C 1
ATOM 633 O O . ARG A 1 80 ? 2.112 -38.975 5.671 1.00 67.25 80 ARG A O 1
ATOM 640 N N . GLY A 1 81 ? 2.474 -38.983 7.908 1.00 64.00 81 GLY A N 1
ATOM 641 C CA . GLY A 1 81 ? 3.814 -39.551 7.905 1.00 64.00 81 GLY A CA 1
ATOM 642 C C . GLY A 1 81 ? 3.959 -40.733 6.952 1.00 64.00 81 GLY A C 1
ATOM 643 O O . GLY A 1 81 ? 3.055 -41.563 6.821 1.00 64.00 81 GLY A O 1
ATOM 644 N N . GLY A 1 82 ? 5.123 -40.775 6.303 1.00 59.94 82 GLY A N 1
ATOM 645 C CA . GLY A 1 82 ? 5.624 -41.972 5.651 1.00 59.94 82 GLY A CA 1
ATOM 646 C C . GLY A 1 82 ? 5.577 -43.155 6.617 1.00 59.94 82 GLY A C 1
ATOM 647 O O . GLY A 1 82 ? 5.788 -43.011 7.820 1.00 59.94 82 GLY A O 1
ATOM 648 N N . THR A 1 83 ? 5.206 -44.296 6.059 1.00 55.53 83 THR A N 1
ATOM 649 C CA . THR A 1 83 ? 5.086 -45.614 6.689 1.00 55.53 83 THR A CA 1
ATOM 650 C C . THR A 1 83 ? 6.363 -46.067 7.427 1.00 55.53 83 THR A C 1
ATOM 652 O O . THR A 1 83 ? 7.432 -45.553 7.101 1.00 55.53 83 THR A O 1
ATOM 655 N N . PRO A 1 84 ? 6.226 -46.989 8.411 1.00 54.09 84 PRO A N 1
ATOM 656 C CA . PRO A 1 84 ? 7.219 -47.322 9.448 1.00 54.09 84 PRO A CA 1
ATOM 657 C C . PRO A 1 84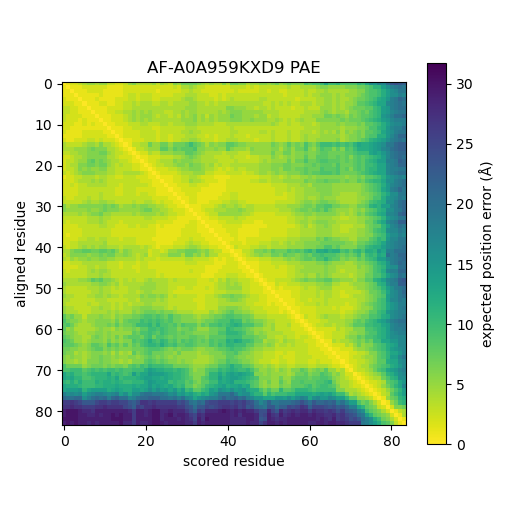 ? 8.567 -47.852 8.954 1.00 54.09 84 PRO A C 1
ATOM 659 O O . PRO A 1 84 ? 8.612 -48.432 7.846 1.00 54.09 84 PRO A O 1
#

Mean predicted aligned error: 7.07 Å

pLDDT: mean 87.49, std 8.06, range [54.09, 95.94]

Nearest PDB structures (foldseek):
  8a0k-assembly2_B  TM=7.033E-01  e=2.367E+00  Trypanosoma brucei brucei
  8a0k-assembly3_C  TM=7.460E-01  e=3.245E+00  Trypanosoma brucei brucei
  2pm7-assembly1_D  TM=5.911E-01  e=3.456E+00  Saccharomyces cerevisiae
  6uh5-assembly1_N  TM=5.429E-01  e=6.916E+00  Kluyveromyces lactis NRRL Y-1140

Radius of gyration: 17.52 Å; Cα contacts (8 Å, |Δi|>4): 94; chains: 1; bounding box: 25×62×34 Å

Foldseek 3Di:
DDWDDQPVPPDIDDDPPVDDPFDWDDWDADVPQRKIWTQGDPPGIDIDRHCVQVVVDHPVVVPDPDDDDDDDDDDDDPPPDDDD